Protein AF-A0A9E4NNQ6-F1 (afdb_monomer)

pLDDT: mean 82.71, std 18.42, range [46.34, 98.62]

Organism: NCBI:txid2792791

Sequence (137 aa):
MAYQQQTLVAAKVSLLETSHQVIRVLIWKLTEDMHLLMNDEIMASIKYEAWVDDESVTFATSEAIEYQKAKGLLGNNLKLLHVVEADTPEEAMAVHHIKMGWEPYKPMGEPQLCPNDCGSYFYPEGSGVCPNCGKIS

Nearest PDB structures (foldseek):
  1y54-assembly1_A  TM=4.267E-01  e=8.930E+00  Enterobacter cloacae

Radius of gyration: 28.38 Å; Cα contacts (8 Å, |Δi|>4): 157; chains: 1; bounding box: 96×40×39 Å

Secondary structure (DSSP, 8-state):
--HHHHHHHHHHHHHHHHHHHHHHHHHHHHHHHHHHHTSTT--PPEEEEEEE-SS-EEEEEHHHHHHHHHTT-S-TT-EEEEEEEESSHHHHHHHHHHHHTPSPP--SS--EE-TT-SS-EE-TTTT-EETTTEE--

Mean predicted aligned error: 12.56 Å

Structure (mmCIF, N/CA/C/O backbone):
data_AF-A0A9E4NNQ6-F1
#
_entry.id   AF-A0A9E4NNQ6-F1
#
loop_
_atom_site.group_PDB
_atom_site.id
_atom_site.type_symbol
_atom_site.label_atom_id
_atom_site.label_alt_id
_atom_site.label_comp_id
_atom_site.label_asym_id
_atom_site.label_entity_id
_atom_site.label_seq_id
_atom_site.pdbx_PDB_ins_code
_atom_site.Cartn_x
_atom_site.Cartn_y
_atom_site.Cartn_z
_atom_site.occupancy
_atom_site.B_iso_or_equiv
_atom_site.auth_seq_id
_atom_site.auth_comp_id
_atom_site.auth_asym_id
_atom_site.auth_atom_id
_atom_site.pdbx_PDB_model_num
ATOM 1 N N . MET A 1 1 ? 78.828 -23.316 2.475 1.00 57.53 1 MET A N 1
ATOM 2 C CA . MET A 1 1 ? 77.877 -23.011 1.379 1.00 57.53 1 MET A CA 1
ATOM 3 C C . MET A 1 1 ? 76.397 -23.261 1.720 1.00 57.53 1 MET A C 1
ATOM 5 O O . MET A 1 1 ? 75.561 -22.782 0.975 1.00 57.53 1 MET A O 1
ATOM 9 N N . ALA A 1 2 ? 76.030 -23.908 2.840 1.00 54.66 2 ALA A N 1
ATOM 10 C CA . ALA A 1 2 ? 74.617 -24.149 3.199 1.00 54.66 2 ALA A CA 1
ATOM 11 C C . ALA A 1 2 ? 73.871 -22.936 3.816 1.00 54.66 2 ALA A C 1
ATOM 13 O O . ALA A 1 2 ? 72.654 -22.828 3.699 1.00 54.66 2 ALA A O 1
ATOM 14 N N . TYR A 1 3 ? 74.591 -21.991 4.434 1.00 48.94 3 TYR A N 1
ATOM 15 C CA . TYR A 1 3 ? 73.996 -20.865 5.176 1.00 48.94 3 TYR A CA 1
ATOM 16 C C . TYR A 1 3 ? 73.368 -19.779 4.274 1.00 48.94 3 TYR A C 1
ATOM 18 O O . TYR A 1 3 ? 72.351 -19.183 4.622 1.00 48.94 3 TYR A O 1
ATOM 26 N N . GLN A 1 4 ? 73.926 -19.557 3.075 1.00 53.03 4 GLN A N 1
ATOM 27 C CA . GLN A 1 4 ? 73.373 -18.608 2.091 1.00 53.03 4 GLN A CA 1
ATOM 28 C C . GLN A 1 4 ? 72.089 -19.117 1.414 1.00 53.03 4 GLN A C 1
ATOM 30 O O . GLN A 1 4 ? 71.242 -18.324 1.014 1.00 53.03 4 GLN A O 1
ATOM 35 N N . GLN A 1 5 ? 71.912 -20.437 1.302 1.00 53.19 5 GLN A N 1
ATOM 36 C CA . GLN A 1 5 ? 70.700 -21.021 0.719 1.00 53.19 5 GLN A CA 1
ATOM 37 C C . GLN A 1 5 ? 69.504 -20.926 1.676 1.00 53.19 5 GLN A C 1
ATOM 39 O O . GLN A 1 5 ? 68.399 -20.618 1.238 1.00 53.19 5 GLN A O 1
ATOM 44 N N . GLN A 1 6 ? 69.721 -21.107 2.982 1.00 53.31 6 GLN A N 1
ATOM 45 C CA . GLN A 1 6 ? 68.659 -20.997 3.990 1.00 53.31 6 GLN A CA 1
ATOM 46 C C . GLN A 1 6 ? 68.121 -19.564 4.138 1.00 53.31 6 GLN A C 1
ATOM 48 O O . GLN A 1 6 ? 66.916 -19.370 4.289 1.00 53.31 6 GLN A O 1
ATOM 53 N N . THR A 1 7 ? 68.983 -18.553 4.016 1.00 57.31 7 THR A N 1
ATOM 54 C CA . THR A 1 7 ? 68.587 -17.134 4.090 1.00 57.31 7 THR A CA 1
ATOM 55 C C . THR A 1 7 ? 67.763 -16.684 2.880 1.00 57.31 7 THR A C 1
ATOM 57 O O . THR A 1 7 ? 66.784 -15.957 3.041 1.00 57.31 7 THR A O 1
ATOM 60 N N . LEU A 1 8 ? 68.080 -17.174 1.676 1.00 56.09 8 LEU A N 1
ATOM 61 C CA . LEU A 1 8 ? 67.294 -16.903 0.463 1.00 56.09 8 LEU A CA 1
ATOM 62 C C . LEU A 1 8 ? 65.904 -17.556 0.487 1.00 56.09 8 LEU A C 1
ATOM 64 O O . LEU A 1 8 ? 64.946 -16.976 -0.025 1.00 56.09 8 LEU A O 1
ATOM 68 N N . VAL A 1 9 ? 65.777 -18.746 1.082 1.00 57.56 9 VAL A N 1
ATOM 69 C CA . VAL A 1 9 ? 64.480 -19.424 1.239 1.00 57.56 9 VAL A CA 1
ATOM 70 C C . VAL A 1 9 ? 63.605 -18.680 2.250 1.00 57.56 9 VAL A C 1
ATOM 72 O O . VAL A 1 9 ? 62.448 -18.402 1.947 1.00 57.56 9 VAL A O 1
ATOM 75 N N . ALA A 1 10 ? 64.162 -18.266 3.393 1.00 54.88 10 ALA A N 1
ATOM 76 C CA . ALA A 1 10 ? 63.429 -17.494 4.399 1.00 54.88 10 ALA A CA 1
ATOM 77 C C . ALA A 1 10 ? 62.926 -16.139 3.857 1.00 54.88 10 ALA A C 1
ATOM 79 O O . ALA A 1 10 ? 61.773 -15.773 4.084 1.00 54.88 10 ALA A O 1
ATOM 80 N N . ALA A 1 11 ? 63.746 -15.430 3.072 1.00 52.56 11 ALA A N 1
ATOM 81 C CA . ALA A 1 11 ? 63.346 -14.171 2.439 1.00 52.56 11 ALA A CA 1
ATOM 82 C C . ALA A 1 11 ? 62.215 -14.352 1.406 1.00 52.56 11 ALA A C 1
ATOM 84 O O . ALA A 1 11 ? 61.295 -13.538 1.350 1.00 52.56 11 ALA A O 1
ATOM 85 N N . LYS A 1 12 ? 62.235 -15.439 0.617 1.00 51.28 12 LYS A N 1
ATOM 86 C CA . LYS A 1 12 ? 61.156 -15.759 -0.337 1.00 51.28 12 LYS A CA 1
ATOM 87 C C . LYS A 1 12 ? 59.843 -16.121 0.358 1.00 51.28 12 LYS A C 1
ATOM 89 O O . LYS A 1 12 ? 58.790 -15.699 -0.109 1.00 51.28 12 LYS A O 1
ATOM 94 N N . VAL A 1 13 ? 59.899 -16.869 1.462 1.00 54.62 13 VAL A N 1
ATOM 95 C CA . VAL A 1 13 ? 58.708 -17.221 2.257 1.00 54.62 13 VAL A CA 1
ATOM 96 C C . VAL A 1 13 ? 58.099 -15.970 2.896 1.00 54.62 13 VAL A C 1
ATOM 98 O O . VAL A 1 13 ? 56.900 -15.751 2.764 1.00 54.62 13 VAL A O 1
ATOM 101 N N . SER A 1 14 ? 58.922 -15.082 3.460 1.00 51.44 14 SER A N 1
ATOM 102 C CA . SER A 1 14 ? 58.459 -13.814 4.044 1.00 51.44 14 SER A CA 1
ATOM 103 C C . SER A 1 14 ? 57.812 -12.870 3.013 1.00 51.44 14 SER A C 1
ATOM 105 O O . SER A 1 14 ? 56.789 -12.243 3.299 1.00 51.44 14 SER A O 1
ATOM 107 N N . LEU A 1 15 ? 58.343 -12.813 1.784 1.00 52.12 15 LEU A N 1
ATOM 108 C CA . LEU A 1 15 ? 57.751 -12.052 0.672 1.00 52.12 15 LEU A CA 1
ATOM 109 C C . LEU A 1 15 ? 56.417 -12.646 0.184 1.00 52.12 15 LEU A C 1
ATOM 111 O O . LEU A 1 15 ? 55.506 -11.905 -0.187 1.00 52.12 15 LEU A O 1
ATOM 115 N N . LEU A 1 16 ? 56.270 -13.974 0.203 1.00 51.72 16 LEU A N 1
ATOM 116 C CA . LEU A 1 16 ? 55.016 -14.658 -0.138 1.00 51.72 16 LEU A CA 1
ATOM 117 C C . LEU A 1 16 ? 53.943 -14.457 0.942 1.00 51.72 16 LEU A C 1
ATOM 119 O O . LEU A 1 16 ? 52.778 -14.238 0.617 1.00 51.72 16 LEU A O 1
ATOM 123 N N . GLU A 1 17 ? 54.325 -14.476 2.218 1.00 52.91 17 GLU A N 1
ATOM 124 C CA . GLU A 1 17 ? 53.412 -14.229 3.340 1.00 52.91 17 GLU A CA 1
ATOM 125 C C . GLU A 1 17 ? 52.907 -12.783 3.367 1.00 52.91 17 GLU A C 1
ATOM 127 O O . GLU A 1 17 ? 51.707 -12.552 3.525 1.00 52.91 17 GLU A O 1
ATOM 132 N N . THR A 1 18 ? 53.788 -11.809 3.122 1.00 57.88 18 THR A N 1
ATOM 133 C CA . THR A 1 18 ? 53.386 -10.399 2.971 1.00 57.88 18 THR A CA 1
ATOM 134 C C . THR A 1 18 ? 52.503 -10.190 1.741 1.00 57.88 18 THR A C 1
ATOM 136 O O . THR A 1 18 ? 51.497 -9.490 1.832 1.00 57.88 18 THR A O 1
ATOM 139 N N . SER A 1 19 ? 52.787 -10.870 0.626 1.00 59.62 19 SER A N 1
ATOM 140 C CA . SER A 1 19 ? 51.934 -10.828 -0.572 1.00 59.62 19 SER A CA 1
ATOM 141 C C . SER A 1 19 ? 50.535 -11.401 -0.309 1.00 59.62 19 SER A C 1
ATOM 143 O O . SER A 1 19 ? 49.539 -10.803 -0.713 1.00 59.62 19 SER A O 1
ATOM 145 N N . HIS A 1 20 ? 50.422 -12.511 0.427 1.00 58.91 20 HIS A N 1
ATOM 146 C CA . HIS A 1 20 ? 49.123 -13.077 0.804 1.00 58.91 20 HIS A CA 1
ATOM 147 C C . HIS A 1 20 ? 48.333 -12.186 1.767 1.00 58.91 20 HIS A C 1
ATOM 149 O O . HIS A 1 20 ? 47.110 -12.100 1.643 1.00 58.91 20 HIS A O 1
ATOM 155 N N . GLN A 1 21 ? 48.996 -11.514 2.712 1.00 60.62 21 GLN A N 1
ATOM 156 C CA . GLN A 1 21 ? 48.313 -10.574 3.602 1.00 60.62 21 GLN A CA 1
ATOM 157 C C . GLN A 1 21 ? 47.802 -9.343 2.846 1.00 60.62 21 GLN A C 1
ATOM 159 O O . GLN A 1 21 ? 46.655 -8.950 3.046 1.00 60.62 21 GLN A O 1
ATOM 164 N N . VAL A 1 22 ? 48.588 -8.794 1.917 1.00 64.50 22 VAL A N 1
ATOM 165 C CA . VAL A 1 22 ? 48.166 -7.661 1.076 1.00 64.50 22 VAL A CA 1
ATOM 166 C C . VAL A 1 22 ? 46.994 -8.044 0.166 1.00 64.50 22 VAL A C 1
ATOM 168 O O . VAL A 1 22 ? 46.023 -7.296 0.080 1.00 64.50 22 VAL A O 1
ATOM 171 N N . ILE A 1 23 ? 47.025 -9.234 -0.447 1.00 66.19 23 ILE A N 1
ATOM 172 C CA . ILE A 1 23 ? 45.913 -9.741 -1.268 1.00 66.19 23 ILE A CA 1
ATOM 173 C C . ILE A 1 23 ? 44.645 -9.921 -0.425 1.00 66.19 23 ILE A C 1
ATOM 175 O O . ILE A 1 23 ? 43.568 -9.535 -0.865 1.00 66.19 23 ILE A O 1
ATOM 179 N N . ARG A 1 24 ? 44.750 -10.453 0.799 1.00 62.94 24 ARG A N 1
ATOM 180 C CA . ARG A 1 24 ? 43.592 -10.596 1.697 1.00 62.94 24 ARG A CA 1
ATOM 181 C C . ARG A 1 24 ? 42.975 -9.252 2.072 1.00 62.94 24 ARG A C 1
ATOM 183 O O . ARG A 1 24 ? 41.757 -9.143 2.053 1.00 62.94 24 ARG A O 1
ATOM 190 N N . VAL A 1 25 ? 43.792 -8.240 2.369 1.00 65.56 25 VAL A N 1
ATOM 191 C CA . VAL A 1 25 ? 43.305 -6.887 2.687 1.00 65.56 25 VAL A CA 1
ATOM 192 C C . VAL A 1 25 ? 42.647 -6.235 1.468 1.00 65.56 25 VAL A C 1
ATOM 194 O O . VAL A 1 25 ? 41.595 -5.620 1.610 1.00 65.56 25 VAL A O 1
ATOM 197 N N . LEU A 1 26 ? 43.212 -6.409 0.269 1.00 62.88 26 LEU A N 1
ATOM 198 C CA . LEU A 1 26 ? 42.617 -5.911 -0.976 1.00 62.88 26 LEU A CA 1
ATOM 199 C C . LEU A 1 26 ? 41.294 -6.608 -1.308 1.00 62.88 26 LEU A C 1
ATOM 201 O O . LEU A 1 26 ? 40.336 -5.927 -1.648 1.00 62.88 26 LEU A O 1
ATOM 205 N N . ILE A 1 27 ? 41.213 -7.936 -1.168 1.00 65.81 27 ILE A N 1
ATOM 206 C CA . ILE A 1 27 ? 39.962 -8.686 -1.365 1.00 65.81 27 ILE A CA 1
ATOM 207 C C . ILE A 1 27 ? 38.908 -8.223 -0.359 1.00 65.81 27 ILE A C 1
ATOM 209 O O . ILE A 1 27 ? 37.780 -7.964 -0.757 1.00 65.81 27 ILE A O 1
ATOM 213 N N . TRP A 1 28 ? 39.275 -8.069 0.917 1.00 58.53 28 TRP A N 1
ATOM 214 C CA . TRP A 1 28 ? 38.339 -7.636 1.955 1.00 58.53 28 TRP A CA 1
ATOM 215 C C . TRP A 1 28 ? 37.809 -6.220 1.692 1.00 58.53 28 TRP A C 1
ATOM 217 O O . TRP A 1 28 ? 36.603 -5.993 1.741 1.00 58.53 28 TRP A O 1
ATOM 227 N N . LYS A 1 29 ? 38.694 -5.296 1.300 1.00 59.47 29 LYS A N 1
ATOM 228 C CA . LYS A 1 29 ? 38.318 -3.924 0.948 1.00 59.47 29 LYS A CA 1
ATOM 229 C C . LYS A 1 29 ? 37.437 -3.860 -0.302 1.00 59.47 29 LYS A C 1
ATOM 231 O O . LYS A 1 29 ? 36.423 -3.179 -0.290 1.00 59.47 29 LYS A O 1
ATOM 236 N N . LEU A 1 30 ? 37.748 -4.650 -1.331 1.00 60.22 30 LEU A N 1
ATOM 237 C CA . LEU A 1 30 ? 36.905 -4.765 -2.526 1.00 60.22 30 LEU A CA 1
ATOM 238 C C . LEU A 1 30 ? 35.525 -5.364 -2.215 1.00 60.22 30 LEU A C 1
ATOM 240 O O . LEU A 1 30 ? 34.543 -4.947 -2.822 1.00 60.22 30 LEU A O 1
ATOM 244 N N . THR A 1 31 ? 35.421 -6.312 -1.276 1.00 60.16 31 THR A N 1
ATOM 245 C CA . THR A 1 31 ? 34.120 -6.862 -0.859 1.00 60.16 31 THR A CA 1
ATOM 246 C C . THR A 1 31 ? 33.298 -5.885 -0.021 1.00 60.16 31 THR A C 1
ATOM 248 O O . THR A 1 31 ? 32.079 -5.870 -0.155 1.00 60.16 31 THR A O 1
ATOM 251 N N . GLU A 1 32 ? 33.940 -5.058 0.805 1.00 59.94 32 GLU A N 1
ATOM 252 C CA . GLU A 1 32 ? 33.276 -4.017 1.601 1.00 59.94 32 GLU A CA 1
ATOM 253 C C . GLU A 1 32 ? 32.780 -2.876 0.698 1.00 59.94 32 GLU A C 1
ATOM 255 O O . GLU A 1 32 ? 31.614 -2.492 0.770 1.00 59.94 32 GLU A O 1
ATOM 260 N N . ASP A 1 33 ? 33.617 -2.437 -0.247 1.00 57.22 33 ASP A N 1
ATOM 261 C CA . ASP A 1 33 ? 33.263 -1.421 -1.242 1.00 57.22 33 ASP A CA 1
ATOM 262 C C . ASP A 1 33 ? 32.158 -1.920 -2.198 1.00 57.22 33 ASP A C 1
ATOM 264 O O . ASP A 1 33 ? 31.245 -1.165 -2.528 1.00 57.22 33 ASP A O 1
ATOM 268 N N . MET A 1 34 ? 32.155 -3.204 -2.592 1.00 56.81 34 MET A N 1
ATOM 269 C CA . MET A 1 34 ? 31.03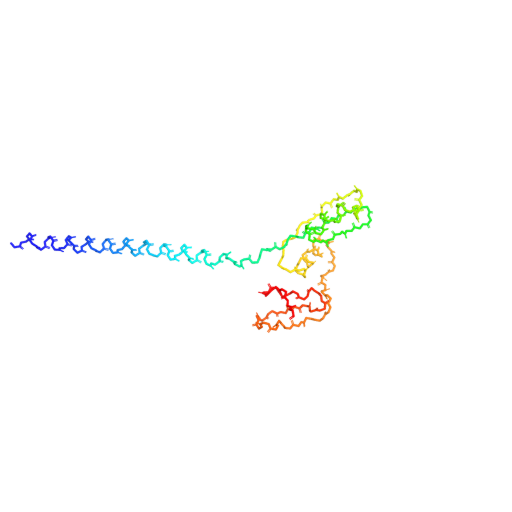6 -3.800 -3.343 1.00 56.81 34 MET A CA 1
ATOM 270 C C . MET A 1 34 ? 29.734 -3.833 -2.535 1.00 56.81 34 MET A C 1
ATOM 272 O O . MET A 1 34 ? 28.669 -3.618 -3.104 1.00 56.81 34 MET A O 1
ATOM 276 N N . HIS A 1 35 ? 29.793 -4.100 -1.228 1.00 56.47 35 HIS A N 1
ATOM 277 C CA . HIS A 1 35 ? 28.597 -4.123 -0.382 1.00 56.47 35 HIS A CA 1
ATOM 278 C C . HIS A 1 35 ? 27.998 -2.721 -0.210 1.00 56.47 35 HIS A C 1
ATOM 280 O O . HIS A 1 35 ? 26.782 -2.567 -0.180 1.00 56.47 35 HIS A O 1
ATOM 286 N N . LEU A 1 36 ? 28.848 -1.694 -0.152 1.00 52.41 36 LEU A N 1
ATOM 287 C CA . LEU A 1 36 ? 28.424 -0.297 -0.071 1.00 52.41 36 LEU A CA 1
ATOM 288 C C . LEU A 1 36 ? 27.857 0.217 -1.403 1.00 52.41 36 LEU A C 1
ATOM 290 O O . LEU A 1 36 ? 26.862 0.930 -1.394 1.00 52.41 36 LEU A O 1
ATOM 294 N N . LEU A 1 37 ? 28.406 -0.211 -2.545 1.00 53.97 37 LEU A N 1
ATOM 295 C CA . LEU A 1 37 ? 27.882 0.147 -3.873 1.00 53.97 37 LEU A CA 1
ATOM 296 C C . LEU A 1 37 ? 26.573 -0.574 -4.243 1.00 53.97 37 LEU A C 1
ATOM 298 O O . LEU A 1 37 ? 25.894 -0.154 -5.174 1.00 53.97 37 LEU A O 1
ATOM 302 N N . MET A 1 38 ? 26.207 -1.646 -3.533 1.00 53.81 38 MET A N 1
ATOM 303 C CA . MET A 1 38 ? 24.949 -2.378 -3.744 1.00 53.81 38 MET A CA 1
ATOM 304 C C . MET A 1 38 ? 23.801 -1.919 -2.826 1.00 53.81 38 MET A C 1
ATOM 306 O O . MET A 1 38 ? 22.711 -2.477 -2.919 1.00 53.81 38 MET A O 1
ATOM 310 N N . ASN A 1 39 ? 24.021 -0.921 -1.961 1.00 50.34 39 ASN A N 1
ATOM 311 C CA . ASN A 1 39 ? 23.043 -0.482 -0.956 1.00 50.34 39 ASN A CA 1
ATOM 312 C C . ASN A 1 39 ? 22.343 0.857 -1.259 1.00 50.34 39 ASN A C 1
ATOM 314 O O . ASN A 1 39 ? 21.400 1.194 -0.548 1.00 50.34 39 ASN A O 1
ATOM 318 N N . ASP A 1 40 ? 22.740 1.599 -2.297 1.00 46.34 40 ASP A N 1
ATOM 319 C CA . ASP A 1 40 ? 22.235 2.970 -2.512 1.00 46.34 40 ASP A CA 1
ATOM 320 C C . ASP A 1 40 ? 20.950 3.084 -3.356 1.00 46.34 40 ASP A C 1
ATOM 322 O O . ASP A 1 40 ? 20.399 4.174 -3.474 1.00 46.34 40 ASP A O 1
ATOM 326 N N . GLU A 1 41 ? 20.394 1.981 -3.865 1.00 50.12 41 GLU A N 1
ATOM 327 C CA . GLU A 1 41 ? 19.056 1.972 -4.491 1.00 50.12 41 GLU A CA 1
ATOM 328 C C . GLU A 1 41 ? 18.235 0.738 -4.087 1.00 50.12 41 GLU A C 1
ATOM 330 O O . GLU A 1 41 ? 17.490 0.166 -4.883 1.00 50.12 41 GLU A O 1
ATOM 335 N N . ILE A 1 42 ? 18.323 0.316 -2.821 1.00 53.19 42 ILE A N 1
ATOM 336 C CA . ILE A 1 42 ? 17.202 -0.436 -2.248 1.00 53.19 42 ILE A CA 1
ATOM 337 C C . ILE A 1 42 ? 16.064 0.577 -2.151 1.00 53.19 42 ILE A C 1
ATOM 339 O O . ILE A 1 42 ? 16.015 1.367 -1.208 1.00 53.19 42 ILE A O 1
ATOM 343 N N . MET A 1 43 ? 15.209 0.608 -3.177 1.00 55.56 43 MET A N 1
ATOM 344 C CA . MET A 1 43 ? 13.935 1.322 -3.165 1.00 55.56 43 MET A CA 1
ATOM 345 C C . MET A 1 43 ? 13.267 0.995 -1.833 1.00 55.56 43 MET A C 1
ATOM 347 O O . MET A 1 43 ? 12.881 -0.144 -1.593 1.00 55.56 43 MET A O 1
ATOM 351 N N . ALA A 1 44 ? 13.268 1.955 -0.908 1.00 67.94 44 ALA A N 1
ATOM 352 C CA . ALA A 1 44 ? 12.776 1.708 0.433 1.00 67.94 44 ALA A CA 1
ATOM 353 C C . ALA A 1 44 ? 11.299 1.329 0.316 1.00 67.94 44 ALA A C 1
ATOM 355 O O . ALA A 1 44 ? 10.493 2.134 -0.155 1.00 67.94 44 ALA A O 1
ATOM 356 N N . SER A 1 45 ? 10.965 0.103 0.721 1.00 84.69 45 SER A N 1
ATOM 357 C CA . SER A 1 45 ? 9.599 -0.405 0.662 1.00 84.69 45 SER A CA 1
ATOM 358 C C . SER A 1 45 ? 8.658 0.568 1.369 1.00 84.69 45 SER A C 1
ATOM 360 O O . SER A 1 45 ? 8.920 0.996 2.500 1.00 84.69 45 SER A O 1
ATOM 362 N N . ILE A 1 46 ? 7.556 0.920 0.7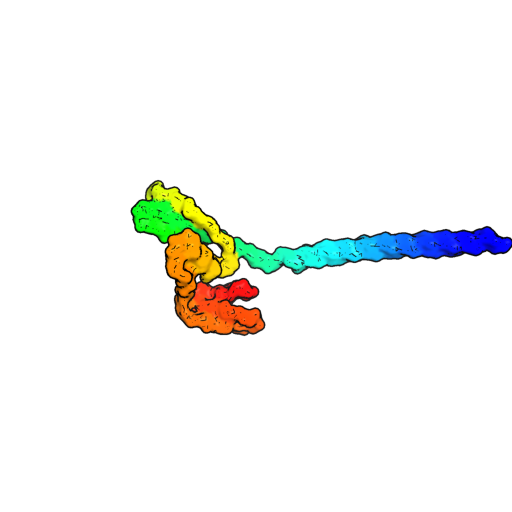18 1.00 93.94 46 ILE A N 1
ATOM 363 C CA . ILE A 1 46 ? 6.589 1.878 1.242 1.00 93.94 46 ILE A CA 1
ATOM 364 C C . ILE A 1 46 ? 5.721 1.173 2.283 1.00 93.94 46 ILE A C 1
ATOM 366 O O . ILE A 1 46 ? 5.236 0.058 2.079 1.00 93.94 46 ILE A O 1
ATOM 370 N N . LYS A 1 47 ? 5.497 1.848 3.413 1.00 97.56 47 LYS A N 1
ATOM 371 C CA . LYS A 1 47 ? 4.640 1.352 4.488 1.00 97.56 47 LYS A CA 1
ATOM 372 C C . LYS A 1 47 ? 3.187 1.780 4.275 1.00 97.56 47 LYS A C 1
ATOM 374 O O . LYS A 1 47 ? 2.873 2.973 4.233 1.00 97.56 47 LYS A O 1
ATOM 379 N N . TYR A 1 48 ? 2.301 0.794 4.213 1.00 98.31 48 TYR A N 1
ATOM 380 C CA . TYR A 1 48 ? 0.852 0.944 4.123 1.00 98.31 48 TYR A CA 1
ATOM 381 C C . TYR A 1 48 ? 0.178 0.394 5.377 1.00 98.31 48 TYR A C 1
ATOM 383 O O . TYR A 1 48 ? 0.582 -0.636 5.921 1.00 98.31 48 TYR A O 1
ATOM 391 N N . GLU A 1 49 ? -0.879 1.054 5.834 1.00 98.62 49 GLU A N 1
ATOM 392 C CA . GLU A 1 49 ? -1.595 0.688 7.051 1.00 98.62 49 GLU A CA 1
ATOM 393 C C . GLU A 1 49 ? -3.088 0.526 6.781 1.00 98.62 49 GLU A C 1
ATOM 395 O O . GLU A 1 49 ? -3.719 1.379 6.156 1.00 98.62 49 GLU A O 1
ATOM 400 N N . ALA A 1 50 ? -3.648 -0.573 7.284 1.00 98.56 50 ALA A N 1
ATOM 401 C CA . ALA A 1 50 ? -5.078 -0.839 7.290 1.00 98.56 50 ALA A CA 1
ATOM 402 C C . ALA A 1 50 ? -5.652 -0.488 8.660 1.00 98.56 50 ALA A C 1
ATOM 404 O O . ALA A 1 50 ? -5.258 -1.075 9.670 1.00 98.56 50 ALA A O 1
ATOM 405 N N . TRP A 1 51 ? -6.605 0.430 8.691 1.00 98.38 51 TRP A N 1
ATOM 406 C CA . TRP A 1 51 ? -7.311 0.851 9.893 1.00 98.38 51 TRP A CA 1
ATOM 407 C C . TRP A 1 51 ? -8.802 0.593 9.725 1.00 98.38 51 TRP A C 1
ATOM 409 O O . TRP A 1 51 ? -9.332 0.743 8.631 1.00 98.38 51 TRP A O 1
ATOM 419 N N . VAL A 1 52 ? -9.471 0.206 10.805 1.00 97.81 52 VAL A N 1
ATOM 420 C CA . VAL A 1 52 ? -10.931 0.094 10.859 1.00 97.81 52 VAL A CA 1
ATOM 421 C C . VAL A 1 52 ? -11.473 1.090 11.870 1.00 97.81 52 VAL A C 1
ATOM 423 O O . VAL A 1 52 ? -10.869 1.279 12.929 1.00 97.81 52 VAL A O 1
ATOM 426 N N . ASP A 1 53 ? -12.590 1.717 11.539 1.00 95.56 53 ASP A N 1
ATOM 427 C CA . ASP A 1 53 ? -13.405 2.489 12.468 1.00 95.56 53 ASP A CA 1
ATOM 428 C C . ASP A 1 53 ? -14.837 1.933 12.514 1.00 95.56 53 ASP A C 1
ATOM 430 O O . ASP A 1 53 ? -15.087 0.789 12.132 1.00 95.56 53 ASP A O 1
ATOM 434 N N . ASP A 1 54 ? -15.772 2.712 13.051 1.00 93.38 54 ASP A N 1
ATOM 435 C CA . ASP A 1 54 ? -17.158 2.277 13.220 1.00 93.38 54 ASP A CA 1
ATOM 436 C C . ASP A 1 54 ? -17.908 2.115 11.883 1.00 93.38 54 ASP A C 1
ATOM 438 O O . ASP A 1 54 ? -18.956 1.469 11.849 1.00 93.38 54 ASP A O 1
ATOM 442 N N . GLU A 1 55 ? -17.395 2.686 10.787 1.00 91.00 55 GLU A N 1
ATOM 443 C CA . GLU A 1 55 ? -18.087 2.749 9.498 1.00 91.00 55 GLU A CA 1
ATOM 444 C C . GLU A 1 55 ? -17.382 1.942 8.405 1.00 91.00 55 GLU A C 1
ATOM 446 O O . GLU A 1 55 ? -18.046 1.335 7.561 1.00 91.00 55 GLU A O 1
ATOM 451 N N . SER A 1 56 ? -16.046 1.940 8.381 1.00 94.62 56 SER A N 1
ATOM 452 C CA . SER A 1 56 ? -15.300 1.428 7.234 1.00 94.62 56 SER A CA 1
ATOM 453 C C . SER A 1 56 ? -13.878 0.965 7.556 1.00 94.62 56 SER A C 1
ATOM 455 O O . SER A 1 56 ? -13.350 1.145 8.655 1.00 94.62 56 SER A O 1
ATOM 457 N N . VAL A 1 57 ? -13.255 0.332 6.558 1.00 97.19 57 VAL A N 1
ATOM 458 C CA . VAL A 1 57 ? -11.824 0.025 6.549 1.00 97.19 57 VAL A CA 1
ATOM 459 C C . VAL A 1 57 ? -11.133 0.995 5.601 1.00 97.19 57 VAL A C 1
ATOM 461 O O . VAL A 1 57 ? -11.485 1.076 4.426 1.00 97.19 57 VAL A O 1
ATOM 464 N N . THR A 1 58 ? -10.108 1.672 6.104 1.00 97.62 58 THR A N 1
ATOM 465 C CA . THR A 1 58 ? -9.236 2.561 5.337 1.00 97.62 58 THR A CA 1
ATOM 466 C C . THR A 1 58 ? -7.877 1.905 5.158 1.00 97.62 58 THR A C 1
ATOM 468 O O . THR A 1 58 ? -7.272 1.441 6.125 1.00 97.62 58 THR A O 1
ATOM 471 N N . PHE A 1 59 ? -7.370 1.897 3.928 1.00 98.25 59 PHE A N 1
ATOM 472 C CA . PHE A 1 59 ? -6.032 1.414 3.606 1.00 98.25 59 PHE A CA 1
ATOM 473 C C . PHE A 1 59 ? -5.285 2.459 2.782 1.00 98.25 59 PHE A C 1
ATOM 475 O O . PHE A 1 59 ? -5.729 2.838 1.700 1.00 98.25 59 PHE A O 1
ATOM 482 N N . ALA A 1 60 ? -4.172 2.957 3.314 1.00 97.94 60 ALA A N 1
ATOM 483 C CA . ALA A 1 60 ? -3.360 3.988 2.673 1.00 97.94 60 ALA A CA 1
ATOM 484 C C . ALA A 1 60 ? -1.911 3.936 3.182 1.00 97.94 60 ALA A C 1
ATOM 486 O O . ALA A 1 60 ? -1.594 3.159 4.084 1.00 97.94 60 ALA A O 1
ATOM 487 N N . THR A 1 61 ? -1.022 4.760 2.620 1.00 97.75 61 THR A N 1
ATOM 488 C CA . THR A 1 61 ? 0.340 4.926 3.155 1.00 97.75 61 THR A CA 1
ATOM 489 C C . THR A 1 61 ? 0.297 5.467 4.587 1.00 97.75 61 THR A C 1
ATOM 491 O O . THR A 1 61 ? -0.643 6.178 4.953 1.00 97.75 61 THR A O 1
ATOM 494 N N . SER A 1 62 ? 1.317 5.176 5.402 1.00 97.00 62 SER A N 1
ATOM 495 C CA . SER A 1 62 ? 1.408 5.721 6.770 1.00 97.00 62 SER A CA 1
ATOM 496 C C . SER A 1 62 ? 1.285 7.250 6.791 1.00 97.00 62 SER A C 1
ATOM 498 O O . SER A 1 62 ? 0.539 7.788 7.604 1.00 97.00 62 SER A O 1
ATOM 500 N N . GLU A 1 63 ? 1.927 7.945 5.845 1.00 96.88 63 GLU A N 1
ATOM 501 C CA . GLU A 1 63 ? 1.829 9.405 5.703 1.00 96.88 63 GLU A CA 1
ATOM 502 C C . GLU A 1 63 ? 0.386 9.864 5.433 1.00 96.88 63 GLU A C 1
ATOM 504 O O . GLU A 1 63 ? -0.114 10.791 6.074 1.00 96.88 63 GLU A O 1
ATOM 509 N N . ALA A 1 64 ? -0.327 9.187 4.526 1.00 97.44 64 ALA A N 1
ATOM 510 C CA . ALA A 1 64 ? -1.717 9.513 4.225 1.00 97.44 64 ALA A CA 1
ATOM 511 C C . ALA A 1 64 ? -2.638 9.257 5.428 1.00 97.44 64 ALA A C 1
ATOM 513 O O . ALA A 1 64 ? -3.535 10.059 5.691 1.00 97.44 64 ALA A O 1
ATOM 514 N N . ILE A 1 65 ? -2.408 8.184 6.189 1.00 97.62 65 ILE A N 1
ATOM 515 C CA . ILE A 1 65 ? -3.157 7.902 7.419 1.00 97.62 65 ILE A CA 1
ATOM 516 C C . ILE A 1 65 ? -2.910 8.986 8.470 1.00 97.62 65 ILE A C 1
ATOM 518 O O . ILE A 1 65 ? -3.863 9.462 9.087 1.00 97.62 65 ILE A O 1
ATOM 522 N N . GLU A 1 66 ? -1.662 9.401 8.685 1.00 96.69 66 GLU A N 1
ATOM 523 C CA . GLU A 1 66 ? -1.335 10.478 9.626 1.00 96.69 66 GLU A CA 1
ATOM 524 C C . GLU A 1 66 ? -2.006 11.792 9.232 1.00 96.69 66 GLU A C 1
ATOM 526 O O . GLU A 1 66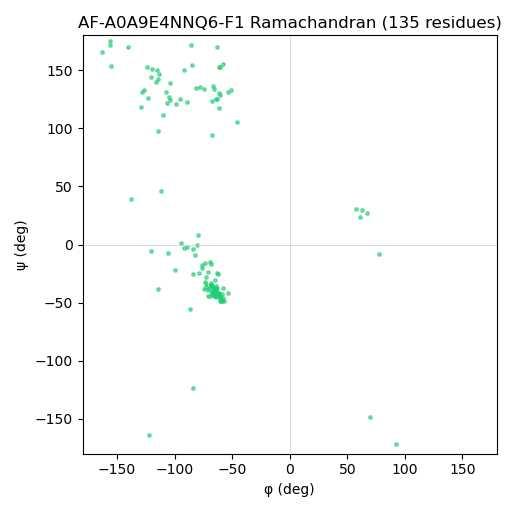 ? -2.631 12.448 10.071 1.00 96.69 66 GLU A O 1
ATOM 531 N N . TYR A 1 67 ? -1.961 12.134 7.943 1.00 97.56 67 TYR A N 1
ATOM 532 C CA . TYR A 1 67 ? -2.675 13.285 7.407 1.00 97.56 67 TYR A CA 1
ATOM 533 C C . TYR A 1 67 ? -4.184 13.200 7.684 1.00 97.56 67 TYR A C 1
ATOM 535 O O . TYR A 1 67 ? -4.776 14.153 8.196 1.00 97.56 67 TYR A O 1
ATOM 543 N N . GLN A 1 68 ? -4.817 12.059 7.396 1.00 96.38 68 GLN A N 1
ATOM 544 C CA . GLN A 1 68 ? -6.255 11.866 7.607 1.00 96.38 68 GLN A CA 1
ATOM 545 C C . GLN A 1 68 ? -6.636 11.936 9.094 1.00 96.38 68 GLN A C 1
ATOM 547 O O . GLN A 1 68 ? -7.627 12.587 9.437 1.00 96.38 68 GLN A O 1
ATOM 552 N N . LYS A 1 69 ? -5.819 11.358 9.988 1.00 94.62 69 LYS A N 1
ATOM 553 C CA . LYS A 1 69 ? -5.978 11.472 11.449 1.00 94.62 69 LYS A CA 1
ATOM 554 C C . LYS A 1 69 ? -5.910 12.925 11.905 1.00 94.62 69 LYS A C 1
ATOM 556 O O . LYS A 1 69 ? -6.793 13.383 12.624 1.00 94.62 69 LYS A O 1
ATOM 561 N N . ALA A 1 70 ? -4.903 13.672 11.450 1.00 96.44 70 ALA A N 1
ATOM 562 C CA . ALA A 1 70 ? -4.721 15.079 11.809 1.00 96.44 70 ALA A CA 1
ATOM 563 C C . ALA A 1 70 ? -5.874 15.978 11.326 1.00 96.44 70 ALA A C 1
ATOM 565 O O . ALA A 1 70 ? -6.122 17.039 11.900 1.00 96.44 70 ALA A O 1
ATOM 566 N N . LYS A 1 71 ? -6.585 15.562 10.272 1.00 96.75 71 LYS A N 1
ATOM 567 C CA . LYS A 1 71 ? -7.755 16.261 9.727 1.00 96.75 71 LYS A CA 1
ATOM 568 C C . LYS A 1 71 ? -9.090 15.790 10.307 1.00 96.75 71 LYS A C 1
ATOM 570 O O . LYS A 1 71 ? -10.110 16.373 9.951 1.00 96.75 71 LYS A O 1
ATOM 575 N N . GLY A 1 72 ? -9.099 14.780 11.181 1.00 94.81 72 GLY A N 1
ATOM 576 C CA . GLY A 1 72 ? -10.333 14.198 11.713 1.00 94.81 72 GLY A CA 1
ATOM 577 C C . GLY A 1 72 ? -11.204 13.551 10.631 1.00 94.81 72 GLY A C 1
ATOM 578 O O . GLY A 1 72 ? -12.423 13.563 10.747 1.00 94.81 72 GLY A O 1
ATOM 579 N N . LEU A 1 73 ? -10.586 13.042 9.557 1.00 94.88 73 LEU A N 1
ATOM 580 C CA . LEU A 1 73 ? -11.281 12.371 8.447 1.00 94.88 73 LEU A CA 1
ATOM 581 C C . LEU A 1 73 ? -11.557 10.888 8.722 1.00 94.88 73 LEU A C 1
ATOM 583 O O . LEU A 1 73 ? -12.153 10.212 7.893 1.00 94.88 73 LEU A O 1
ATOM 587 N N . LEU A 1 74 ? -11.086 10.390 9.861 1.00 93.75 74 LEU A N 1
ATOM 588 C CA . LEU A 1 74 ? -11.252 9.018 10.309 1.00 93.75 74 LEU A CA 1
ATOM 589 C C . LEU A 1 74 ? -12.102 8.999 11.583 1.00 93.75 74 LEU A C 1
ATOM 591 O O . LEU A 1 74 ? -12.050 9.953 12.364 1.00 93.75 74 LEU A O 1
ATOM 595 N N . GLY A 1 75 ? -12.861 7.924 11.799 1.00 91.38 75 GLY A N 1
ATOM 596 C CA . GLY A 1 75 ? -13.761 7.795 12.942 1.00 91.38 75 GLY A CA 1
ATOM 597 C C . GLY A 1 75 ? -13.067 7.803 14.312 1.00 91.38 75 GLY A C 1
ATOM 598 O O . GLY A 1 75 ? -11.847 7.715 14.444 1.00 91.38 75 GLY A O 1
ATOM 599 N N . ASN A 1 76 ? -13.867 7.888 15.378 1.00 85.00 76 ASN A N 1
ATOM 600 C CA . ASN A 1 76 ? -13.362 8.056 16.748 1.00 85.00 76 ASN A CA 1
ATOM 601 C C . ASN A 1 76 ? -12.779 6.763 17.363 1.00 85.00 76 ASN A C 1
ATOM 603 O O . ASN A 1 76 ? -12.012 6.842 18.321 1.00 85.00 76 ASN A O 1
ATOM 607 N N . ASN A 1 77 ? -13.097 5.588 16.804 1.00 93.06 77 ASN A N 1
ATOM 608 C CA . ASN A 1 77 ? -12.704 4.266 17.318 1.00 93.06 77 ASN A CA 1
ATOM 609 C C . ASN A 1 77 ? -11.708 3.538 16.403 1.00 93.06 77 ASN A C 1
ATOM 611 O O . ASN A 1 77 ? -11.857 2.354 16.100 1.00 93.06 77 ASN A O 1
ATOM 615 N N . LEU A 1 78 ? -10.675 4.250 15.955 1.00 96.19 78 LEU A N 1
ATOM 616 C CA . LEU A 1 78 ? -9.675 3.687 15.053 1.00 96.19 78 LEU A CA 1
ATOM 617 C C . LEU A 1 78 ? -8.889 2.537 15.679 1.00 96.19 78 LEU A C 1
ATOM 619 O O . LEU A 1 78 ? -8.199 2.697 16.689 1.00 96.19 78 LEU A O 1
ATOM 623 N N . LYS A 1 79 ? -8.895 1.399 14.991 1.00 97.94 79 LYS A N 1
ATOM 624 C CA . LYS A 1 79 ? -8.080 0.233 15.316 1.00 97.94 79 LYS A CA 1
ATOM 625 C C . LYS A 1 79 ? -7.210 -0.150 14.125 1.00 97.94 79 LYS A C 1
ATOM 627 O O . LYS A 1 79 ? -7.713 -0.389 13.031 1.00 97.94 79 LYS A O 1
ATOM 632 N N . LEU A 1 80 ? -5.902 -0.256 14.353 1.00 98.06 80 LEU A N 1
ATOM 633 C CA . LEU A 1 80 ? -4.976 -0.803 13.363 1.00 98.06 80 LEU A CA 1
ATOM 634 C C . LEU A 1 80 ? -5.272 -2.296 13.178 1.00 98.06 80 LEU A C 1
ATOM 636 O O . LEU A 1 80 ? -5.239 -3.060 14.145 1.00 98.06 80 LEU A O 1
ATOM 640 N N . LEU A 1 81 ? -5.553 -2.702 11.943 1.00 98.38 81 LEU A N 1
ATOM 641 C CA . LEU A 1 81 ? -5.734 -4.101 11.565 1.00 98.38 81 LEU A CA 1
ATOM 642 C C . LEU A 1 81 ? -4.390 -4.744 11.231 1.00 98.38 81 LEU A C 1
ATOM 644 O O . LEU A 1 81 ? -4.008 -5.744 11.838 1.00 98.38 81 LEU A O 1
ATOM 648 N N . HIS A 1 82 ? -3.653 -4.152 10.290 1.00 98.56 82 HIS A N 1
AT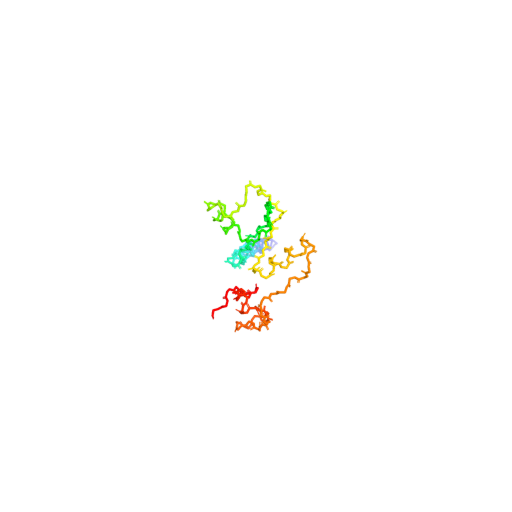OM 649 C CA . HIS A 1 82 ? -2.352 -4.651 9.853 1.00 98.56 82 HIS A CA 1
ATOM 650 C C . HIS A 1 82 ? -1.550 -3.597 9.095 1.00 98.56 82 HIS A C 1
ATOM 652 O O . HIS A 1 82 ? -2.076 -2.588 8.632 1.00 98.56 82 HIS A O 1
ATOM 658 N N . VAL A 1 83 ? -0.262 -3.890 8.935 1.00 98.38 83 VAL A N 1
ATOM 659 C CA . VAL A 1 83 ? 0.688 -3.128 8.121 1.00 98.38 83 VAL A CA 1
ATOM 660 C C . VAL A 1 83 ? 1.138 -3.991 6.939 1.00 98.38 83 VAL A C 1
ATOM 662 O O . VAL A 1 83 ? 1.203 -5.225 7.050 1.00 98.38 83 VAL A O 1
ATOM 665 N N . VAL A 1 84 ? 1.404 -3.357 5.801 1.00 98.00 84 VAL A N 1
ATOM 666 C CA . VAL A 1 84 ? 2.005 -3.963 4.609 1.00 98.00 84 VAL A CA 1
ATOM 667 C C . VAL A 1 84 ? 3.188 -3.105 4.176 1.00 98.00 84 VAL A C 1
ATOM 669 O O . VAL A 1 84 ? 3.050 -1.891 4.073 1.00 98.00 84 VAL A O 1
ATOM 672 N N . GLU A 1 85 ? 4.328 -3.736 3.930 1.00 96.75 85 GLU A N 1
ATOM 673 C CA . GLU A 1 85 ? 5.485 -3.118 3.279 1.00 96.75 85 GLU A CA 1
ATOM 674 C C . GLU A 1 85 ? 5.529 -3.641 1.845 1.00 96.75 85 GLU A C 1
ATOM 676 O O . GLU A 1 85 ? 5.455 -4.854 1.636 1.00 96.75 85 GLU A O 1
ATOM 681 N N . ALA A 1 86 ? 5.538 -2.733 0.873 1.00 94.56 86 ALA A N 1
ATOM 682 C CA . ALA A 1 86 ? 5.514 -3.071 -0.546 1.00 94.56 86 ALA A CA 1
ATOM 683 C C . ALA A 1 86 ? 6.126 -1.948 -1.384 1.00 94.56 86 ALA A C 1
ATOM 685 O O . ALA A 1 86 ? 6.072 -0.779 -0.996 1.00 94.56 86 ALA A O 1
ATOM 686 N N . ASP A 1 87 ? 6.658 -2.300 -2.550 1.00 90.44 87 ASP A N 1
ATOM 687 C CA . ASP A 1 87 ? 7.313 -1.344 -3.444 1.00 90.44 87 ASP A CA 1
ATOM 688 C C . ASP A 1 87 ? 6.291 -0.626 -4.334 1.00 90.44 87 ASP A C 1
ATOM 690 O O . ASP A 1 87 ? 6.495 0.520 -4.744 1.00 90.44 87 ASP A O 1
ATOM 694 N N . THR A 1 88 ? 5.145 -1.271 -4.582 1.00 92.38 88 THR A N 1
ATOM 695 C CA . THR A 1 88 ? 4.044 -0.709 -5.370 1.00 92.38 88 THR A CA 1
ATOM 696 C C . THR A 1 88 ? 2.706 -0.692 -4.623 1.00 92.38 88 THR A C 1
ATOM 698 O O . THR A 1 88 ? 2.433 -1.561 -3.785 1.00 92.38 88 THR A O 1
ATOM 701 N N . PRO A 1 89 ? 1.805 0.255 -4.959 1.00 94.19 89 PRO A N 1
ATOM 702 C CA . PRO A 1 89 ? 0.434 0.239 -4.455 1.00 94.19 89 PRO A CA 1
ATOM 703 C C . PRO A 1 89 ? -0.315 -1.055 -4.799 1.00 94.19 89 PRO A C 1
ATOM 705 O O . PRO A 1 89 ? -1.087 -1.553 -3.982 1.00 94.19 89 PRO A O 1
ATOM 708 N N . GLU A 1 90 ? -0.086 -1.619 -5.986 1.00 95.19 90 GLU A N 1
ATOM 709 C CA . GLU A 1 90 ? -0.727 -2.853 -6.439 1.00 95.19 90 GLU A CA 1
ATOM 710 C C . GLU A 1 90 ? -0.332 -4.064 -5.582 1.00 95.19 90 GLU A C 1
ATOM 712 O O . GLU A 1 90 ? -1.201 -4.848 -5.190 1.00 95.19 90 GLU A O 1
ATOM 717 N N . GLU A 1 91 ? 0.948 -4.201 -5.230 1.00 95.06 91 GLU A N 1
ATOM 718 C CA . GLU A 1 91 ? 1.421 -5.241 -4.307 1.00 95.06 91 GLU A CA 1
ATOM 719 C C . GLU A 1 91 ? 0.842 -5.051 -2.905 1.00 95.06 91 GLU A C 1
ATOM 721 O O . GLU A 1 91 ? 0.354 -6.009 -2.293 1.00 95.06 91 GLU A O 1
ATOM 726 N N . ALA A 1 92 ? 0.828 -3.806 -2.415 1.00 97.12 92 ALA A N 1
ATOM 727 C CA . ALA A 1 92 ? 0.247 -3.477 -1.121 1.00 97.12 92 ALA A CA 1
ATOM 728 C C . ALA A 1 92 ? -1.233 -3.888 -1.050 1.00 97.12 92 ALA A C 1
ATOM 730 O O . ALA A 1 92 ? -1.671 -4.523 -0.084 1.00 97.12 92 ALA A O 1
ATOM 731 N N . MET A 1 93 ? -1.993 -3.570 -2.102 1.00 97.44 93 MET A N 1
ATOM 732 C CA . MET A 1 93 ? -3.407 -3.911 -2.229 1.00 97.44 93 MET A CA 1
ATOM 733 C C . MET A 1 93 ? -3.645 -5.417 -2.335 1.00 97.44 93 MET A C 1
ATOM 735 O O . MET A 1 93 ? -4.558 -5.934 -1.688 1.00 97.44 93 MET A O 1
ATOM 739 N N . ALA A 1 94 ? -2.816 -6.140 -3.089 1.00 97.38 94 ALA A N 1
ATOM 740 C CA . ALA A 1 94 ? -2.918 -7.592 -3.197 1.00 97.38 94 ALA A CA 1
ATOM 741 C C . ALA A 1 94 ? -2.763 -8.272 -1.827 1.00 97.38 94 ALA A C 1
ATOM 743 O O . ALA A 1 94 ? -3.594 -9.098 -1.439 1.00 97.38 94 ALA A O 1
ATOM 744 N N . VAL A 1 95 ? -1.754 -7.871 -1.047 1.00 98.25 95 VAL A N 1
ATOM 745 C CA . VAL A 1 95 ? -1.550 -8.384 0.316 1.00 98.25 95 VAL A CA 1
ATOM 746 C C . VAL A 1 95 ? -2.692 -7.965 1.245 1.00 98.25 95 VAL A C 1
ATOM 748 O O . VAL A 1 95 ? -3.140 -8.771 2.064 1.00 98.25 95 VAL A O 1
ATOM 751 N N . HIS A 1 96 ? -3.191 -6.731 1.124 1.00 98.44 96 HIS A N 1
ATOM 752 C CA . HIS A 1 96 ? -4.338 -6.261 1.901 1.00 98.44 96 HIS A CA 1
ATOM 753 C C . HIS A 1 96 ? -5.584 -7.125 1.655 1.00 98.44 96 HIS A C 1
ATOM 755 O O . HIS A 1 96 ? -6.177 -7.601 2.622 1.00 98.44 96 HIS A O 1
ATOM 761 N N . HIS A 1 97 ? -5.930 -7.408 0.395 1.00 98.50 97 HIS A N 1
ATOM 762 C CA . HIS A 1 97 ? -7.078 -8.253 0.043 1.00 98.50 97 HIS A CA 1
ATOM 763 C C . HIS A 1 97 ? -6.971 -9.657 0.647 1.00 98.50 97 HIS A C 1
ATOM 765 O O . HIS A 1 97 ? -7.939 -10.152 1.224 1.00 98.50 97 HIS A O 1
ATOM 771 N N . ILE A 1 98 ? -5.780 -10.267 0.596 1.00 98.56 98 ILE A N 1
ATOM 772 C CA . ILE A 1 98 ? -5.531 -11.576 1.216 1.00 98.56 98 ILE A CA 1
ATOM 773 C C . ILE A 1 98 ? -5.771 -11.511 2.729 1.00 98.56 98 ILE A C 1
ATOM 775 O O . ILE A 1 98 ? -6.487 -12.349 3.276 1.00 98.56 98 ILE A O 1
ATOM 779 N N . LYS A 1 99 ? -5.205 -10.507 3.413 1.00 98.31 99 LYS A N 1
ATOM 780 C CA . LYS A 1 99 ? -5.345 -10.347 4.871 1.00 98.31 99 LYS A CA 1
ATOM 781 C C . LYS A 1 99 ? -6.790 -10.073 5.302 1.00 98.31 99 LYS A C 1
ATOM 783 O O . LYS A 1 99 ? -7.177 -10.493 6.389 1.00 98.31 99 LYS A O 1
ATOM 788 N N . MET A 1 100 ? -7.578 -9.410 4.458 1.00 98.25 100 MET A N 1
ATOM 789 C CA . MET A 1 100 ? -8.999 -9.142 4.703 1.00 98.25 100 MET A CA 1
ATOM 790 C C . MET A 1 100 ? -9.921 -10.319 4.348 1.00 98.25 100 MET A C 1
ATOM 792 O O . MET A 1 100 ? -11.107 -10.280 4.672 1.00 98.25 100 MET A O 1
ATOM 796 N N . GLY A 1 101 ? -9.405 -11.366 3.694 1.00 97.81 101 GLY A N 1
ATOM 797 C CA . GLY A 1 101 ? -10.223 -12.470 3.186 1.00 97.81 101 GLY A CA 1
ATOM 798 C C . GLY A 1 101 ? -11.153 -12.052 2.042 1.00 97.81 101 GLY A C 1
ATOM 799 O O . GLY A 1 101 ? -12.223 -12.635 1.875 1.00 97.81 101 GLY A O 1
ATOM 800 N N . TRP A 1 102 ? -10.775 -11.017 1.290 1.00 97.56 102 TRP A N 1
ATOM 801 C CA . TRP A 1 102 ? -11.507 -10.544 0.118 1.00 97.56 102 TRP A CA 1
ATOM 802 C C . TRP A 1 102 ? -11.101 -11.317 -1.138 1.00 97.56 102 TRP A C 1
ATOM 804 O O . TRP A 1 102 ? -10.151 -12.102 -1.137 1.00 97.56 102 TRP A O 1
ATOM 814 N N . GLU A 1 103 ? -11.830 -11.091 -2.231 1.00 98.19 103 GLU A N 1
ATOM 815 C CA . GLU A 1 103 ? -11.414 -11.593 -3.539 1.00 98.19 103 GLU A CA 1
ATOM 816 C C . GLU A 1 103 ? -10.043 -11.023 -3.947 1.00 98.19 103 GLU A C 1
ATOM 818 O O . GLU A 1 103 ? -9.685 -9.925 -3.504 1.00 98.19 103 GLU A O 1
ATOM 823 N N . PRO A 1 104 ? -9.257 -11.740 -4.775 1.00 97.88 104 PRO A N 1
ATOM 824 C CA . PRO A 1 104 ? -7.962 -11.254 -5.235 1.00 97.88 104 PRO A CA 1
ATOM 825 C C . PRO A 1 104 ? -8.058 -9.846 -5.821 1.00 97.88 104 PRO A C 1
ATOM 827 O O . PRO A 1 104 ? -8.939 -9.561 -6.632 1.00 97.88 104 PRO A O 1
ATOM 830 N N . TYR A 1 105 ? -7.139 -8.971 -5.412 1.00 97.12 105 TYR A N 1
ATOM 831 C CA . TYR A 1 105 ? -7.108 -7.604 -5.914 1.00 97.12 105 TYR A CA 1
ATOM 832 C C . TYR A 1 105 ? -6.913 -7.592 -7.432 1.00 97.12 105 TYR A C 1
ATOM 834 O O . TYR A 1 105 ? -5.980 -8.208 -7.953 1.00 97.12 105 TYR A O 1
ATOM 842 N N . LYS A 1 106 ? -7.783 -6.858 -8.130 1.00 95.44 106 LYS A N 1
ATOM 843 C CA . LYS A 1 106 ? -7.647 -6.562 -9.553 1.00 95.44 106 LYS A CA 1
ATOM 844 C C . LYS A 1 106 ? -7.311 -5.075 -9.708 1.00 95.44 106 LYS A C 1
ATOM 846 O O . LYS A 1 106 ? -8.182 -4.249 -9.427 1.00 95.44 106 LYS A O 1
ATOM 851 N N . PRO A 1 107 ? -6.087 -4.725 -10.141 1.00 93.75 107 PRO A N 1
ATOM 852 C CA . PRO A 1 107 ? -5.726 -3.340 -10.412 1.00 93.75 107 PRO A CA 1
ATOM 853 C C . PRO A 1 107 ? -6.635 -2.702 -11.465 1.00 93.75 107 PRO A C 1
ATOM 855 O O . PRO A 1 107 ? -7.238 -3.384 -12.298 1.00 93.75 107 PRO A O 1
ATOM 858 N N . MET A 1 108 ? -6.735 -1.376 -11.418 1.00 91.12 108 MET A N 1
ATOM 859 C CA . MET A 1 108 ? -7.508 -0.616 -12.394 1.00 91.12 108 MET A CA 1
ATOM 860 C C . MET A 1 108 ? -6.764 -0.548 -13.732 1.00 91.12 108 MET A C 1
ATOM 862 O O . MET A 1 108 ? -5.580 -0.222 -13.760 1.00 91.12 108 MET A O 1
ATOM 866 N N . GLY A 1 109 ? -7.481 -0.802 -14.829 1.00 92.38 109 GLY A N 1
ATOM 867 C CA . GLY A 1 109 ? -6.923 -0.772 -16.182 1.00 92.38 109 GLY A CA 1
ATOM 868 C C . GLY A 1 109 ? -6.417 -2.122 -16.677 1.00 92.38 109 GLY A C 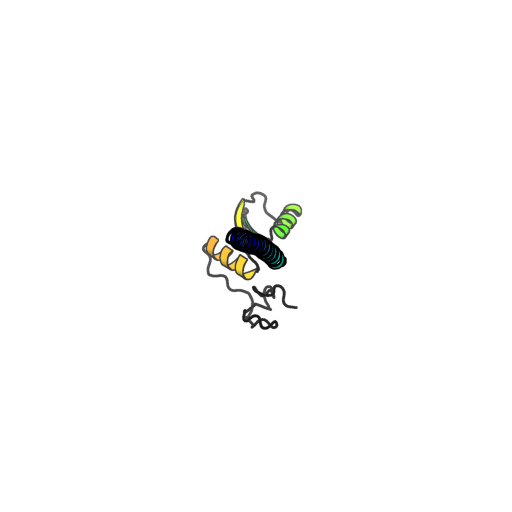1
ATOM 869 O O . GLY A 1 109 ? -6.649 -3.162 -16.058 1.00 92.38 109 GLY A O 1
ATOM 870 N N . GLU A 1 110 ? -5.746 -2.089 -17.825 1.00 95.12 110 GLU A N 1
ATOM 871 C CA . GLU A 1 110 ? -5.140 -3.269 -18.442 1.00 95.12 110 GLU A CA 1
ATOM 872 C C . GLU A 1 110 ? -3.623 -3.244 -18.211 1.00 95.12 110 GLU A C 1
ATOM 874 O O . GLU A 1 110 ? -2.999 -2.185 -18.321 1.00 95.12 110 GLU A O 1
ATOM 879 N N . PRO A 1 111 ? -2.995 -4.390 -17.901 1.00 94.88 111 PRO A N 1
ATOM 880 C CA . PRO A 1 111 ? -1.556 -4.436 -17.704 1.00 94.88 111 PRO A CA 1
ATOM 881 C C . PRO A 1 111 ? -0.825 -4.122 -19.016 1.00 94.88 111 PRO A C 1
ATOM 883 O O . PRO A 1 111 ? -1.117 -4.700 -20.065 1.00 94.88 111 PRO A O 1
ATOM 886 N N . GLN A 1 112 ? 0.179 -3.251 -18.948 1.00 96.50 112 GLN A N 1
ATOM 887 C CA . GLN A 1 112 ? 1.054 -2.908 -20.069 1.00 96.50 112 GLN A CA 1
ATOM 888 C C . GLN A 1 112 ? 2.507 -3.246 -19.741 1.00 96.50 112 GLN A C 1
ATOM 890 O O . GLN A 1 112 ? 2.913 -3.234 -18.580 1.00 96.50 112 GLN A O 1
ATOM 895 N N . LEU A 1 113 ? 3.301 -3.555 -20.767 1.00 97.12 113 LEU A N 1
ATOM 896 C CA . LEU A 1 113 ? 4.743 -3.738 -20.610 1.00 97.12 113 LEU A CA 1
ATOM 897 C C . LEU A 1 113 ? 5.402 -2.408 -20.232 1.00 97.12 113 LEU A C 1
ATOM 899 O O . LEU A 1 113 ? 5.102 -1.370 -20.820 1.00 97.12 113 LEU A O 1
ATOM 903 N N . CYS A 1 114 ? 6.315 -2.448 -19.263 1.00 95.69 114 CYS A N 1
ATOM 904 C CA . CYS A 1 114 ? 7.060 -1.272 -18.832 1.00 95.69 114 CYS A CA 1
ATOM 905 C C . CYS A 1 114 ? 7.914 -0.700 -19.986 1.00 95.69 114 CYS A C 1
ATOM 907 O O . CYS A 1 114 ? 8.694 -1.448 -20.584 1.00 95.69 114 CYS A O 1
ATOM 909 N N . PRO A 1 115 ? 7.847 0.617 -20.271 1.00 96.00 115 PRO A N 1
ATOM 910 C CA . PRO A 1 115 ? 8.589 1.234 -21.375 1.00 96.00 115 PRO A CA 1
ATOM 911 C C . PRO A 1 115 ? 10.107 1.288 -21.151 1.00 96.00 115 PRO A C 1
ATOM 913 O O . PRO A 1 115 ? 10.852 1.478 -22.107 1.00 96.00 115 PRO A O 1
ATOM 916 N N . ASN A 1 116 ? 10.576 1.081 -19.916 1.00 95.12 116 ASN A N 1
ATOM 917 C CA . ASN A 1 116 ? 12.004 1.023 -19.582 1.00 95.12 116 ASN A CA 1
ATOM 918 C C . ASN A 1 116 ? 12.654 -0.336 -19.912 1.00 95.12 116 ASN A C 1
ATOM 920 O O . ASN A 1 116 ? 13.784 -0.580 -19.500 1.00 95.12 116 ASN A O 1
ATOM 924 N N . ASP A 1 117 ? 11.937 -1.236 -20.593 1.00 93.44 117 ASP A N 1
ATOM 925 C CA . ASP A 1 117 ? 12.422 -2.557 -21.025 1.00 93.44 117 ASP A CA 1
ATOM 926 C C . ASP A 1 117 ? 12.931 -3.455 -19.875 1.00 93.44 117 ASP A C 1
ATOM 928 O O . ASP A 1 117 ? 13.802 -4.306 -20.033 1.00 93.44 117 ASP A O 1
ATOM 932 N N . CYS A 1 118 ? 12.360 -3.289 -18.677 1.00 94.50 118 CYS A N 1
ATOM 933 C CA . CYS A 1 118 ? 12.706 -4.099 -17.501 1.00 94.50 118 CYS A CA 1
ATOM 934 C C . CYS A 1 118 ? 12.021 -5.480 -17.464 1.00 94.50 118 CYS A C 1
ATOM 936 O O . CYS A 1 118 ? 12.194 -6.227 -16.502 1.00 94.50 118 CYS A O 1
ATOM 938 N N . GLY A 1 119 ? 11.192 -5.798 -18.464 1.00 94.69 119 GLY A N 1
ATOM 93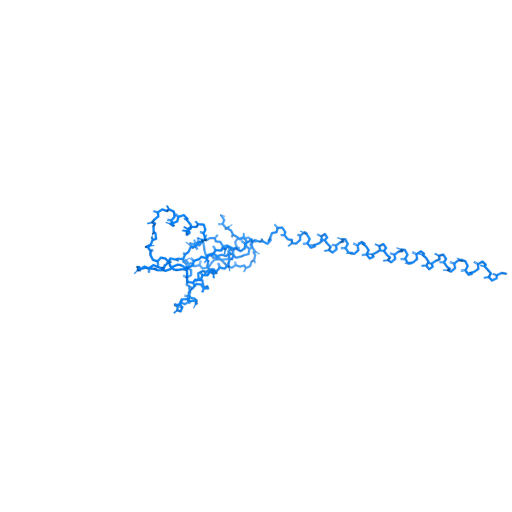9 C CA . GLY A 1 119 ? 10.436 -7.052 -18.565 1.00 94.69 119 GLY A CA 1
ATOM 940 C C . GLY A 1 119 ? 9.184 -7.159 -17.683 1.00 94.69 119 GLY A C 1
ATOM 9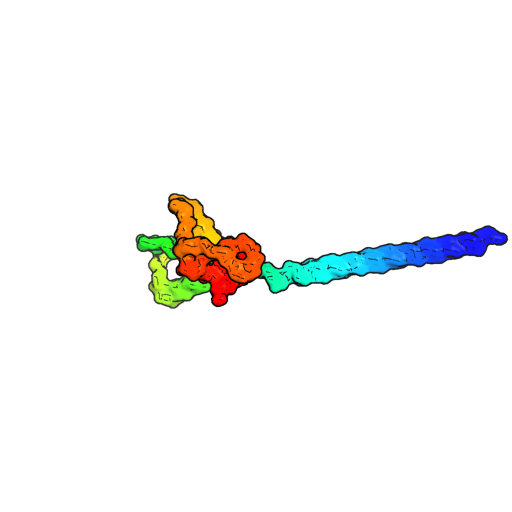41 O O . GLY A 1 119 ? 8.408 -8.097 -17.860 1.00 94.69 119 GLY A O 1
ATOM 942 N N . SER A 1 120 ? 8.948 -6.215 -16.768 1.00 94.19 120 SER A N 1
ATOM 943 C CA . SER A 1 120 ? 7.756 -6.209 -15.907 1.00 94.19 120 SER A CA 1
ATOM 944 C C . SER A 1 120 ? 6.541 -5.562 -16.566 1.00 94.19 120 SER A C 1
ATOM 946 O O . SER A 1 120 ? 6.660 -4.681 -17.423 1.00 94.19 120 SER A O 1
ATOM 948 N N . TYR A 1 121 ? 5.360 -5.978 -16.109 1.00 94.81 121 TYR A N 1
ATOM 949 C CA . TYR A 1 121 ? 4.096 -5.309 -16.403 1.00 94.81 121 TYR A CA 1
ATOM 950 C C . TYR A 1 121 ? 3.768 -4.280 -15.318 1.00 94.81 121 TYR A C 1
ATOM 952 O O . TYR A 1 121 ? 4.131 -4.454 -14.155 1.00 94.81 121 TYR A O 1
ATOM 960 N N . PHE A 1 122 ? 3.059 -3.224 -15.703 1.00 94.56 122 PHE A N 1
ATOM 961 C CA . PHE A 1 122 ? 2.522 -2.206 -14.803 1.00 94.56 122 PHE A CA 1
ATOM 962 C C . PHE A 1 122 ? 1.120 -1.781 -15.259 1.00 94.56 122 PHE A C 1
ATOM 964 O O . PHE A 1 122 ? 0.680 -2.149 -16.349 1.00 94.56 122 PHE A O 1
ATOM 971 N N . TYR A 1 123 ? 0.420 -1.014 -14.425 1.00 95.00 123 TYR A N 1
ATOM 972 C CA . TYR A 1 123 ? -0.954 -0.576 -14.683 1.00 95.00 123 TYR A CA 1
ATOM 973 C C . TYR A 1 123 ? -0.989 0.949 -14.854 1.00 95.00 123 TYR A C 1
ATOM 975 O O . TYR A 1 123 ? -0.984 1.667 -13.849 1.00 95.00 123 TYR A O 1
ATOM 983 N N . PRO A 1 124 ? -0.977 1.471 -16.095 1.00 93.75 124 PRO A N 1
ATOM 984 C CA . PRO A 1 124 ? -0.886 2.908 -16.348 1.00 93.75 124 PRO A CA 1
ATOM 985 C C . PRO A 1 124 ? -2.140 3.675 -15.929 1.00 93.75 124 PRO A C 1
ATOM 987 O O . PRO A 1 124 ? -2.025 4.808 -15.471 1.00 93.75 124 PRO A O 1
ATOM 990 N N . GLU A 1 125 ? -3.324 3.070 -16.042 1.00 93.00 125 GLU A N 1
ATOM 991 C CA . GLU A 1 125 ? -4.564 3.675 -15.549 1.00 93.00 125 GLU A CA 1
ATOM 992 C C . GLU A 1 125 ? -4.685 3.589 -14.020 1.00 93.00 125 GLU A C 1
ATOM 994 O O . GLU A 1 125 ? -5.447 4.349 -13.429 1.00 93.00 125 GLU A O 1
ATOM 999 N N . GLY A 1 126 ? -3.946 2.672 -13.386 1.00 89.50 126 GLY A N 1
ATOM 1000 C CA . GLY A 1 126 ? -3.845 2.510 -11.937 1.00 89.50 126 GLY A CA 1
ATOM 1001 C C . GLY A 1 126 ? -2.810 3.451 -11.320 1.00 89.50 126 GLY A C 1
ATOM 1002 O O . GLY A 1 126 ? -2.892 4.674 -11.449 1.00 89.50 126 GLY A O 1
ATOM 1003 N N . SER A 1 127 ? -1.824 2.895 -10.611 1.00 91.38 127 SER A N 1
ATOM 1004 C CA . SER A 1 127 ? -0.764 3.704 -10.003 1.00 91.38 127 SER A CA 1
ATOM 1005 C C . SER A 1 127 ? 0.210 4.301 -11.023 1.00 91.38 127 SER A C 1
ATOM 1007 O O . SER A 1 127 ? 0.873 5.299 -10.722 1.00 91.38 127 SER A O 1
ATOM 1009 N N . GLY A 1 128 ? 0.346 3.706 -12.213 1.00 93.31 128 GLY A N 1
ATOM 1010 C CA . GLY A 1 128 ? 1.428 4.014 -13.149 1.00 93.31 128 GLY A CA 1
ATOM 1011 C C . GLY A 1 128 ? 2.823 3.725 -12.575 1.00 93.31 128 GLY A C 1
ATOM 1012 O O . GLY A 1 128 ? 3.796 4.356 -12.985 1.00 93.31 128 GLY A O 1
ATOM 1013 N N . VAL A 1 129 ? 2.932 2.837 -11.581 1.00 94.19 129 VAL A N 1
ATOM 1014 C CA . VAL A 1 129 ? 4.195 2.445 -10.942 1.00 94.19 129 VAL A CA 1
ATOM 1015 C C . VAL A 1 129 ? 4.570 1.039 -11.402 1.00 94.19 129 VAL A C 1
ATOM 1017 O O . VAL A 1 129 ? 3.810 0.089 -11.241 1.00 94.19 129 VAL A O 1
ATOM 1020 N N . CYS A 1 130 ? 5.750 0.910 -11.999 1.00 93.62 130 CYS A N 1
ATOM 1021 C CA . CYS A 1 130 ? 6.365 -0.370 -12.317 1.00 93.62 130 CYS A CA 1
ATOM 1022 C C . CYS A 1 130 ? 7.056 -0.942 -11.067 1.00 93.62 130 CYS A C 1
ATOM 1024 O O . CYS A 1 130 ? 7.826 -0.212 -10.440 1.00 93.62 130 CYS A O 1
ATOM 1026 N N . PRO A 1 131 ? 6.894 -2.240 -10.753 1.00 90.81 131 PRO A N 1
ATOM 1027 C CA . PRO A 1 131 ? 7.548 -2.858 -9.595 1.00 90.81 131 PRO A CA 1
ATOM 1028 C C . PRO A 1 131 ? 9.078 -2.848 -9.669 1.00 90.81 131 PRO A C 1
ATOM 1030 O O . PRO A 1 131 ? 9.740 -2.814 -8.642 1.00 90.81 131 PRO A O 1
ATOM 1033 N N . ASN A 1 132 ? 9.654 -2.801 -10.875 1.00 91.06 132 ASN A N 1
ATOM 1034 C CA . ASN A 1 132 ? 11.111 -2.803 -11.045 1.00 91.06 132 ASN A CA 1
ATOM 1035 C C . ASN A 1 132 ? 11.704 -1.412 -11.295 1.00 91.06 132 ASN A C 1
ATOM 1037 O O . ASN A 1 132 ? 12.905 -1.229 -11.136 1.00 91.06 132 ASN A O 1
ATOM 1041 N N . CYS A 1 133 ? 10.904 -0.450 -11.765 1.00 91.62 133 CYS A N 1
ATOM 1042 C CA . CYS A 1 133 ? 11.410 0.861 -12.196 1.00 91.62 133 CYS A CA 1
ATOM 1043 C C . CYS A 1 133 ? 10.815 2.038 -11.422 1.00 91.62 133 CYS A C 1
ATOM 1045 O O . CYS A 1 133 ? 11.200 3.177 -11.670 1.00 91.62 1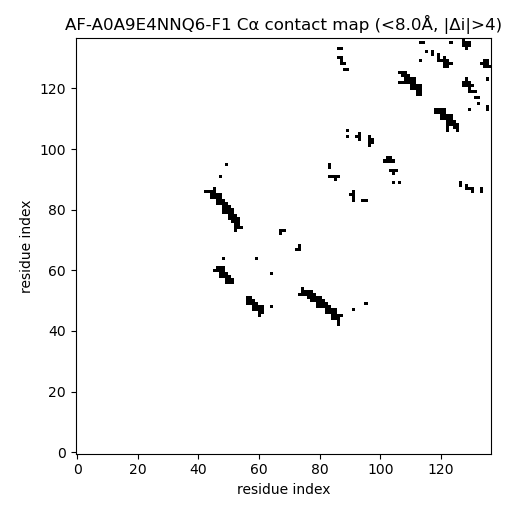33 CYS A O 1
ATOM 1047 N N . GLY A 1 134 ? 9.849 1.796 -10.538 1.00 90.25 134 GLY A N 1
ATOM 1048 C CA . GLY A 1 134 ? 9.095 2.856 -9.889 1.00 90.25 134 GLY A CA 1
ATOM 1049 C C . GLY A 1 134 ? 8.157 3.580 -10.858 1.00 90.25 134 GLY A C 1
ATOM 1050 O O . GLY A 1 134 ? 7.588 2.985 -11.777 1.00 90.25 134 GLY A O 1
ATOM 1051 N N . LYS A 1 135 ? 7.937 4.874 -10.617 1.00 92.06 135 LYS A N 1
ATOM 1052 C CA . LYS A 1 135 ? 6.958 5.677 -11.357 1.00 92.06 135 LYS A CA 1
ATOM 1053 C C . LYS A 1 135 ? 7.339 5.796 -12.838 1.00 92.06 135 LYS A C 1
ATOM 1055 O O . LYS A 1 135 ? 8.424 6.265 -13.165 1.00 92.06 135 LYS A O 1
ATOM 1060 N N . ILE A 1 136 ? 6.409 5.427 -13.713 1.00 91.50 136 ILE A N 1
ATOM 1061 C CA . ILE A 1 136 ? 6.508 5.614 -15.162 1.00 91.50 136 ILE A CA 1
ATOM 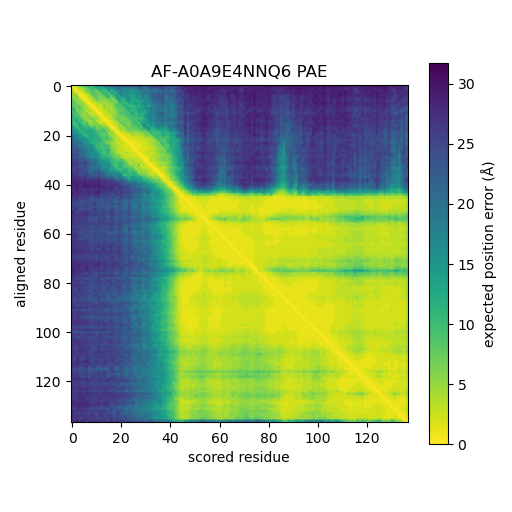1062 C C . ILE A 1 136 ? 5.786 6.923 -15.521 1.00 91.50 136 ILE A C 1
ATOM 1064 O O . ILE A 1 136 ? 4.635 7.121 -15.123 1.00 91.50 136 ILE A O 1
ATOM 1068 N N . SER A 1 137 ? 6.487 7.835 -16.204 1.00 73.75 137 SER A N 1
ATOM 1069 C CA . SER A 1 137 ? 6.014 9.168 -16.625 1.00 73.75 137 SER A CA 1
ATOM 1070 C C . SER A 1 137 ? 5.801 9.263 -18.126 1.00 73.75 137 SER A C 1
ATOM 1072 O O . SER A 1 137 ? 6.693 8.750 -18.839 1.00 73.75 137 SER A O 1
#

Solvent-accessible surface area (backbone atoms only — not comparable to full-atom values): 8058 Å² total; per-residue (Å²): 126,68,69,66,55,55,54,56,51,53,54,52,51,53,53,50,52,51,50,51,52,53,49,51,54,51,51,49,50,52,52,52,52,51,55,58,72,67,56,83,75,65,74,74,58,44,53,31,38,33,34,32,36,90,85,53,76,49,75,43,40,50,68,57,47,53,53,34,55,77,68,63,74,54,58,94,62,69,39,81,75,49,76,41,76,25,80,32,73,65,57,36,44,37,54,48,22,58,77,70,71,49,70,81,61,75,74,49,68,65,78,38,75,42,90,83,71,76,82,45,61,25,26,66,74,43,86,22,39,28,79,89,73,43,75,65,130

Foldseek 3Di:
DVVVVVVVVVVVVVVVVVVVVVVVVVVVVVVVVVVVVVPPPPLFFFKWWWKDDPPDIDIDTPVVVVVCVVVVVDDPGIDTPDMDTHNDPLVRVQVVCVSVVHDGDDFPADWDAQPVPPRFTDHCVGQCQTRVPGHDD